Protein AF-A0A850CK44-F1 (afdb_monomer_lite)

Structure (mmCIF, N/CA/C/O backbone):
data_AF-A0A850CK44-F1
#
_entry.id   AF-A0A850CK44-F1
#
loop_
_atom_site.group_PDB
_atom_site.id
_atom_site.type_symbol
_atom_site.label_atom_id
_atom_site.label_alt_id
_atom_site.label_comp_id
_atom_site.label_asym_id
_atom_site.label_entity_id
_atom_site.label_seq_id
_atom_site.pdbx_PDB_ins_code
_atom_site.Cartn_x
_atom_site.Cartn_y
_atom_site.Cartn_z
_atom_site.occupancy
_atom_site.B_iso_or_equiv
_atom_site.auth_seq_id
_atom_site.auth_comp_id
_atom_site.auth_asym_id
_atom_site.auth_atom_id
_atom_site.pdbx_PDB_model_num
ATOM 1 N N . MET A 1 1 ? -33.780 -83.696 42.762 1.00 42.25 1 MET A N 1
ATOM 2 C CA . MET A 1 1 ? -32.459 -84.107 43.289 1.00 42.25 1 MET A CA 1
ATOM 3 C C . MET A 1 1 ? -31.462 -82.994 42.992 1.00 42.25 1 MET A C 1
ATOM 5 O O . MET A 1 1 ? -31.655 -82.286 42.017 1.00 42.25 1 MET A O 1
ATOM 9 N N . LYS A 1 2 ? -30.502 -82.817 43.909 1.00 58.75 2 LYS A N 1
ATOM 10 C CA . LYS A 1 2 ? -29.314 -81.936 43.914 1.00 58.75 2 LYS A CA 1
ATOM 11 C C . LYS A 1 2 ? -28.851 -81.480 42.506 1.00 58.75 2 LYS A C 1
ATOM 13 O O . LYS A 1 2 ? -28.771 -82.305 41.610 1.00 58.75 2 LYS A O 1
ATOM 18 N N . SER 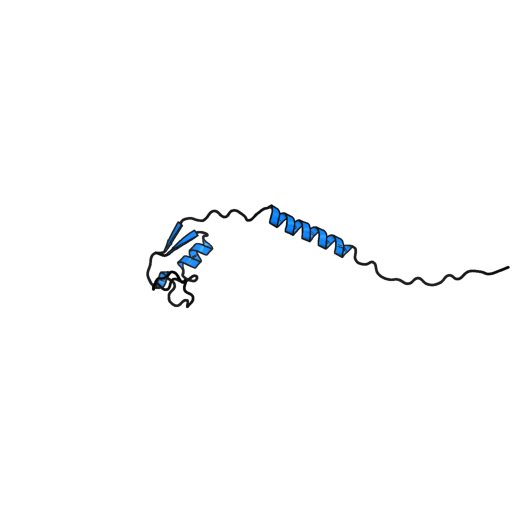A 1 3 ? -28.485 -80.216 42.282 1.00 40.19 3 SER A N 1
ATOM 19 C CA . SER A 1 3 ? -27.144 -79.761 42.671 1.00 40.19 3 SER A CA 1
ATOM 20 C C . SER A 1 3 ? -26.927 -78.244 42.628 1.00 40.19 3 SER A C 1
ATOM 22 O O . SER A 1 3 ? -27.590 -77.494 41.925 1.00 40.19 3 SER A O 1
ATOM 24 N N . LYS A 1 4 ? -25.952 -77.886 43.463 1.00 45.12 4 LYS A N 1
ATOM 25 C CA . LYS A 1 4 ? -25.382 -76.608 43.906 1.00 45.12 4 LYS A CA 1
ATOM 26 C C . LYS A 1 4 ? -24.667 -75.782 42.800 1.00 45.12 4 LYS A C 1
ATOM 28 O O . LYS A 1 4 ? -24.573 -76.246 41.670 1.00 45.12 4 LYS A O 1
ATOM 33 N N . PRO A 1 5 ? -24.188 -74.558 43.126 1.00 64.38 5 PRO A N 1
ATOM 34 C CA . PRO A 1 5 ? -23.999 -73.444 42.198 1.00 64.38 5 PRO A CA 1
ATOM 35 C C . PRO A 1 5 ? -22.601 -73.406 41.571 1.00 64.38 5 PRO A C 1
ATOM 37 O O . PRO A 1 5 ? -21.643 -73.926 42.137 1.00 64.38 5 PRO A O 1
ATOM 40 N N . VAL A 1 6 ? -22.467 -72.674 40.465 1.00 56.81 6 VAL A N 1
ATOM 41 C CA . VAL A 1 6 ? -21.177 -72.162 39.990 1.00 56.81 6 VAL A CA 1
ATOM 42 C C . VAL A 1 6 ? -21.218 -70.642 40.054 1.00 56.81 6 VAL A C 1
ATOM 44 O O . VAL A 1 6 ? -22.008 -69.980 39.387 1.00 56.81 6 VAL A O 1
ATOM 47 N N . ARG A 1 7 ? -20.361 -70.097 40.912 1.00 60.56 7 ARG A N 1
ATOM 48 C CA . ARG A 1 7 ? -19.957 -68.697 40.922 1.00 60.56 7 ARG A CA 1
ATOM 49 C C . ARG A 1 7 ? -18.558 -68.699 40.325 1.00 60.56 7 ARG A C 1
ATOM 51 O O . ARG A 1 7 ? -17.687 -69.322 40.918 1.00 60.56 7 ARG A O 1
ATOM 58 N N . SER A 1 8 ? -18.333 -68.042 39.192 1.00 47.28 8 SER A N 1
ATOM 59 C CA . SER A 1 8 ? -16.991 -67.544 38.899 1.00 47.28 8 SER A CA 1
ATOM 60 C C . SER A 1 8 ? -16.951 -66.506 37.788 1.00 47.28 8 SER A C 1
ATOM 62 O O . SER A 1 8 ? -17.539 -66.678 36.726 1.00 47.28 8 SER A O 1
ATOM 64 N N . SER A 1 9 ? -16.143 -65.494 38.093 1.00 41.78 9 SER A N 1
ATOM 65 C CA . SER A 1 9 ? -15.320 -64.701 37.184 1.00 41.78 9 SER A CA 1
ATOM 66 C C . SER A 1 9 ? -16.006 -63.666 36.299 1.00 41.78 9 SER A C 1
ATOM 68 O O . SER A 1 9 ? -16.455 -63.923 35.187 1.00 41.78 9 SER A O 1
ATOM 70 N N . SER A 1 10 ? -15.946 -62.432 36.793 1.00 48.66 10 SER A N 1
ATOM 71 C CA . SER A 1 10 ? -16.039 -61.196 36.025 1.00 48.66 10 SER A CA 1
ATOM 72 C C . SER A 1 10 ? -14.986 -61.148 34.906 1.00 48.66 10 SER A C 1
ATOM 74 O O . SER A 1 10 ? -13.812 -61.403 35.180 1.00 48.66 10 SER A O 1
ATOM 76 N N . PRO A 1 11 ? -15.341 -60.681 33.699 1.00 48.25 11 PRO A N 1
ATOM 77 C CA . PRO A 1 11 ? -14.404 -60.009 32.818 1.00 48.25 11 PRO A CA 1
ATOM 78 C C . PRO A 1 11 ? -14.613 -58.494 32.904 1.00 48.25 11 PRO A C 1
ATOM 80 O O . PRO A 1 11 ? -15.655 -57.940 32.555 1.00 48.25 11 PRO A O 1
ATOM 83 N N . THR A 1 12 ? -13.580 -57.814 33.378 1.00 63.78 12 THR A N 1
ATOM 84 C CA . THR A 1 12 ? -13.401 -56.369 33.269 1.00 63.78 12 THR A CA 1
ATOM 85 C C . THR A 1 12 ? -13.194 -56.008 31.796 1.00 63.78 12 THR A C 1
ATOM 87 O O . THR A 1 12 ? -12.205 -56.453 31.216 1.00 63.78 12 THR A O 1
ATOM 90 N N . ARG A 1 13 ? -14.038 -55.161 31.181 1.00 52.47 13 ARG A N 1
ATOM 91 C CA . ARG A 1 13 ? -13.557 -54.297 30.084 1.00 52.47 13 ARG A CA 1
ATOM 92 C C . ARG A 1 13 ? -14.411 -53.059 29.787 1.00 52.47 13 ARG A C 1
ATOM 94 O O . ARG A 1 13 ? -15.533 -53.140 29.310 1.00 52.47 13 ARG A O 1
ATOM 101 N N . SER A 1 14 ? -13.726 -51.937 30.007 1.00 54.47 14 SER A N 1
ATOM 102 C CA . SER A 1 14 ? -13.751 -50.649 29.307 1.00 54.47 14 SER A CA 1
ATOM 103 C C . SER A 1 14 ? -15.044 -49.826 29.278 1.00 54.47 14 SER A C 1
ATOM 105 O O . SER A 1 14 ? -15.903 -50.060 28.429 1.00 54.47 14 SER A O 1
ATOM 107 N N . PRO A 1 15 ? -15.128 -48.735 30.071 1.00 51.25 15 PRO A N 1
ATOM 108 C CA . PRO A 1 15 ? -16.065 -47.669 29.768 1.00 51.25 15 PRO A CA 1
ATOM 109 C C . PRO A 1 15 ? -15.544 -46.935 28.530 1.00 51.25 15 PRO A C 1
ATOM 111 O O . PRO A 1 15 ? -14.584 -46.164 28.601 1.00 51.25 15 PRO A O 1
ATOM 114 N N . VAL A 1 16 ? -16.164 -47.191 27.377 1.00 58.19 16 VAL A N 1
ATOM 115 C CA . VAL A 1 16 ? -16.016 -46.320 26.210 1.00 58.19 16 VAL A CA 1
ATOM 116 C C . VAL A 1 16 ? -16.308 -44.894 26.669 1.00 58.19 16 VAL A C 1
ATOM 118 O O . VAL A 1 16 ? -17.342 -44.587 27.265 1.00 58.19 16 VAL A O 1
ATOM 121 N N . SER A 1 17 ? -15.297 -44.060 26.469 1.00 59.50 17 SER A N 1
ATOM 122 C CA . SER A 1 17 ? -15.153 -42.707 26.972 1.00 59.50 17 SER A CA 1
ATOM 123 C C . SER A 1 17 ? -16.371 -41.835 26.650 1.00 59.50 17 SER A C 1
ATOM 125 O O . SER A 1 17 ? -16.479 -41.259 25.569 1.00 59.50 17 SER A O 1
ATOM 127 N N . ARG A 1 18 ? -17.254 -41.641 27.638 1.00 56.09 18 ARG A N 1
ATOM 128 C CA . ARG A 1 18 ? -18.304 -40.601 27.620 1.00 56.09 18 ARG A CA 1
ATOM 129 C C . ARG A 1 18 ? -17.740 -39.184 27.422 1.00 56.09 18 ARG A C 1
ATOM 131 O O . ARG A 1 18 ? -18.491 -38.272 27.093 1.00 56.09 18 ARG A O 1
ATOM 138 N N . ARG A 1 19 ? -16.423 -38.989 27.588 1.00 52.94 19 ARG A N 1
ATOM 139 C CA . ARG A 1 19 ? -15.743 -37.705 27.359 1.00 52.94 19 ARG A CA 1
ATOM 140 C C . ARG A 1 19 ? -15.630 -37.337 25.877 1.00 52.94 19 ARG A C 1
ATOM 142 O O . ARG A 1 19 ? -15.543 -36.154 25.575 1.00 52.94 19 ARG A O 1
ATOM 149 N N . ALA A 1 20 ? -15.679 -38.307 24.961 1.00 50.75 20 ALA A N 1
ATOM 150 C CA . ALA A 1 20 ? -15.608 -38.029 23.524 1.00 50.75 20 ALA A CA 1
ATOM 151 C C . ALA A 1 20 ? -16.885 -37.353 22.987 1.00 50.75 20 ALA A C 1
ATOM 153 O O . ALA A 1 20 ? -16.815 -36.533 22.077 1.00 50.75 20 ALA A O 1
ATOM 154 N N . VAL A 1 21 ? -18.047 -37.637 23.585 1.00 53.62 21 VAL A N 1
ATOM 155 C CA . VAL A 1 21 ? -19.334 -37.065 23.149 1.00 53.62 21 VAL A CA 1
ATOM 156 C C . VAL A 1 21 ? -19.480 -35.602 23.587 1.00 53.62 21 VAL A C 1
ATOM 158 O O . VAL A 1 21 ? -19.989 -34.778 22.833 1.00 53.62 21 VAL A O 1
ATOM 161 N N . ALA A 1 22 ? -18.970 -35.246 24.770 1.00 51.53 22 ALA A N 1
ATOM 162 C CA . ALA A 1 22 ? -19.032 -33.875 25.279 1.00 51.53 22 ALA A CA 1
ATOM 163 C C . ALA A 1 22 ? -18.144 -32.892 24.489 1.00 51.53 22 ALA A C 1
ATOM 165 O O . ALA A 1 22 ? -18.505 -31.728 24.361 1.00 51.53 22 ALA A O 1
ATOM 166 N N . ALA A 1 23 ? -17.021 -33.356 23.925 1.00 54.69 23 ALA A N 1
ATOM 167 C CA . ALA A 1 23 ? -16.120 -32.525 23.120 1.00 54.69 23 ALA A CA 1
ATOM 168 C C . ALA A 1 23 ? -16.657 -32.229 21.703 1.00 54.69 23 ALA A C 1
ATOM 170 O O . ALA A 1 23 ? -16.344 -31.188 21.131 1.00 54.69 23 ALA A O 1
ATOM 171 N N . GLY A 1 24 ? -17.482 -33.118 21.135 1.00 54.16 24 GLY A N 1
ATOM 172 C CA . GLY A 1 24 ? -18.086 -32.911 19.812 1.00 54.16 24 GLY A CA 1
ATOM 173 C C . GLY A 1 24 ? -19.204 -31.862 19.806 1.00 54.16 24 GLY A C 1
ATOM 174 O O . GLY A 1 24 ? -19.340 -31.102 18.849 1.00 54.16 24 GLY A O 1
ATOM 175 N N . LEU A 1 25 ? -19.976 -31.777 20.896 1.00 57.84 25 LEU A N 1
ATOM 176 C CA . LEU A 1 25 ? -21.093 -30.835 21.036 1.00 57.84 25 LEU A CA 1
ATOM 177 C C . LEU A 1 25 ? -20.632 -29.380 21.215 1.00 57.84 25 LEU A C 1
ATOM 179 O O . LEU A 1 25 ? -21.213 -28.484 20.609 1.00 57.84 25 LEU A O 1
ATOM 183 N N . THR A 1 26 ? -19.567 -29.126 21.981 1.00 59.84 26 THR A N 1
ATOM 184 C CA . THR A 1 26 ? -18.988 -27.775 22.119 1.00 59.84 26 THR A CA 1
ATOM 185 C C . THR A 1 26 ? -18.335 -27.281 20.830 1.00 59.84 26 THR A C 1
ATOM 187 O O . THR A 1 26 ? -18.443 -26.097 20.513 1.00 59.84 26 THR A O 1
ATOM 190 N N . GLY A 1 27 ? -17.714 -28.174 20.051 1.00 59.91 27 GLY A N 1
ATOM 191 C CA . GLY A 1 27 ? -17.144 -27.829 18.746 1.00 59.91 27 GLY A CA 1
ATOM 192 C C . GLY A 1 27 ? -18.198 -27.375 17.731 1.00 59.91 27 GLY A C 1
ATOM 193 O O . GLY A 1 27 ? -18.012 -26.356 17.067 1.00 59.91 27 GLY A O 1
ATOM 194 N N . LEU A 1 28 ? -19.335 -28.079 17.648 1.00 61.19 28 LEU A N 1
ATOM 195 C CA . LEU A 1 28 ? -20.412 -27.737 16.708 1.00 61.19 28 LEU A CA 1
ATOM 196 C C . LEU A 1 28 ? -21.069 -26.382 17.021 1.00 61.19 28 LEU A C 1
ATOM 198 O O . LEU A 1 28 ? -21.366 -25.616 16.106 1.00 61.19 28 LEU A O 1
ATOM 202 N N . VAL A 1 29 ? -21.269 -26.070 18.307 1.00 67.56 29 VAL A N 1
ATOM 203 C CA . VAL A 1 29 ? -21.848 -24.786 18.743 1.00 67.56 29 VAL A CA 1
ATOM 204 C C . VAL A 1 29 ? -20.898 -23.623 18.447 1.00 67.56 29 VAL A C 1
ATOM 206 O O . VAL A 1 29 ? -21.349 -22.575 17.990 1.00 67.56 29 VAL A O 1
ATOM 209 N N . GLY A 1 30 ? -19.587 -23.809 18.639 1.00 69.75 30 GLY A N 1
ATOM 210 C CA . GLY A 1 30 ? -18.587 -22.780 18.336 1.00 69.75 30 GLY A CA 1
ATOM 211 C C . GLY A 1 30 ? -18.530 -22.409 16.850 1.00 69.75 30 GLY A C 1
ATOM 212 O O . GLY A 1 30 ? -18.513 -21.227 16.509 1.00 69.75 30 GLY A O 1
ATOM 213 N N . VAL A 1 31 ? -18.570 -23.404 15.957 1.00 70.81 31 VAL A N 1
ATOM 214 C CA . VAL A 1 31 ? -18.590 -23.170 14.500 1.00 70.81 31 VAL A CA 1
ATOM 215 C C . VAL A 1 31 ? -19.916 -22.543 14.056 1.00 70.81 31 VAL A C 1
ATOM 217 O O . VAL A 1 31 ? -19.915 -21.609 13.256 1.00 70.81 31 VAL A O 1
ATOM 220 N N . GLY A 1 32 ? -21.045 -23.002 14.610 1.00 72.31 32 GLY A N 1
ATOM 221 C CA . GLY A 1 32 ? -22.363 -22.425 14.331 1.00 72.31 32 GLY A CA 1
ATOM 222 C C . GLY A 1 32 ? -22.478 -20.957 14.754 1.00 72.31 32 GLY A C 1
ATOM 223 O O . GLY A 1 32 ? -23.009 -20.144 14.002 1.00 72.31 32 GLY A O 1
ATOM 224 N N . ALA A 1 33 ? -21.923 -20.593 15.914 1.00 71.69 33 ALA A N 1
ATOM 225 C CA . ALA A 1 33 ? -21.903 -19.211 16.390 1.00 71.69 33 ALA A CA 1
ATOM 226 C C . ALA A 1 33 ? -21.051 -18.298 15.491 1.00 71.69 33 ALA A C 1
ATOM 228 O O . ALA A 1 33 ? -21.488 -17.201 15.156 1.00 71.69 33 ALA A O 1
ATOM 229 N N . ALA A 1 34 ? -19.878 -18.754 15.040 1.00 70.31 34 ALA A N 1
ATOM 230 C CA . ALA A 1 34 ? -19.025 -17.974 14.139 1.00 70.31 34 ALA A CA 1
ATOM 231 C C . ALA A 1 34 ? -19.694 -17.693 12.780 1.00 70.31 34 ALA A C 1
ATOM 233 O O . ALA A 1 34 ? -19.558 -16.600 12.238 1.00 70.31 34 ALA A O 1
ATOM 234 N N . LEU A 1 35 ? -20.454 -18.656 12.250 1.00 72.81 35 LEU A N 1
ATOM 235 C CA . LEU A 1 35 ? -21.212 -18.488 11.006 1.00 72.81 35 LEU A CA 1
ATOM 236 C C . LEU A 1 35 ? -22.442 -17.580 11.186 1.00 72.81 35 LEU A C 1
ATOM 238 O O . LEU A 1 35 ? -22.782 -16.832 10.274 1.00 72.81 35 LEU A O 1
ATOM 242 N N . ALA A 1 36 ? -23.093 -17.620 12.355 1.00 76.56 36 ALA A N 1
ATOM 243 C CA . ALA A 1 36 ? -24.278 -16.811 12.653 1.00 76.56 36 ALA A CA 1
ATOM 244 C C . ALA A 1 36 ? -23.966 -15.323 12.890 1.00 76.56 36 ALA A C 1
ATOM 246 O O . ALA A 1 36 ? -24.811 -14.473 12.621 1.00 76.56 36 ALA A O 1
ATOM 247 N N . LEU A 1 37 ? -22.763 -15.002 13.379 1.00 76.94 37 LEU A N 1
ATOM 248 C CA . LEU A 1 37 ? -22.333 -13.623 13.642 1.00 76.94 37 LEU A CA 1
ATOM 249 C C . LEU A 1 37 ? -21.984 -12.840 12.363 1.00 76.94 37 LEU A C 1
ATOM 251 O O . LEU A 1 37 ? -21.872 -11.617 12.418 1.00 76.94 37 LEU A O 1
ATOM 255 N N . GLY A 1 38 ? -21.854 -13.519 11.218 1.00 69.56 38 GLY A N 1
ATOM 256 C CA . GLY A 1 38 ? -21.440 -12.905 9.958 1.00 69.56 38 GLY A CA 1
ATOM 257 C C . GLY A 1 38 ? -19.989 -12.410 9.984 1.00 69.56 38 GLY A C 1
ATOM 258 O O . GLY A 1 38 ? -19.331 -12.342 11.022 1.00 69.56 38 GLY A O 1
ATOM 259 N N . SER A 1 39 ? -19.448 -12.080 8.811 1.00 75.81 39 SER A N 1
ATOM 260 C CA . SER A 1 39 ? -18.146 -11.414 8.733 1.00 75.81 39 SER A CA 1
ATOM 261 C C . SER A 1 39 ? -18.269 -10.005 9.326 1.00 75.81 39 SER A C 1
ATOM 263 O O . SER A 1 39 ? -19.231 -9.311 8.986 1.00 75.81 39 SER A O 1
ATOM 265 N N . PRO A 1 40 ? -17.326 -9.543 10.173 1.00 73.12 40 PRO A N 1
ATOM 266 C CA . PRO A 1 40 ? -17.334 -8.156 10.618 1.00 73.12 40 PRO A CA 1
ATOM 267 C C . PRO A 1 40 ? -17.317 -7.243 9.388 1.00 73.12 40 PRO A C 1
ATOM 269 O O . PRO A 1 40 ? -16.476 -7.399 8.501 1.00 73.12 40 PRO A O 1
ATOM 272 N N . ALA A 1 41 ? -18.268 -6.310 9.320 1.00 70.31 41 ALA A N 1
ATOM 273 C CA . ALA A 1 41 ? -18.320 -5.325 8.251 1.00 70.31 41 ALA A CA 1
ATOM 274 C C . ALA A 1 41 ? -17.140 -4.357 8.420 1.00 70.31 41 ALA A C 1
ATOM 276 O O . ALA A 1 41 ? -17.188 -3.431 9.228 1.00 70.31 41 ALA A O 1
ATOM 277 N N . ALA A 1 42 ? -16.056 -4.601 7.685 1.00 69.69 42 ALA A N 1
ATOM 278 C CA . ALA A 1 42 ? -14.941 -3.673 7.604 1.00 69.69 42 ALA A CA 1
ATOM 279 C C . ALA A 1 42 ? -15.347 -2.501 6.703 1.00 69.69 42 ALA A C 1
ATOM 281 O O . ALA A 1 42 ? -15.598 -2.682 5.510 1.00 69.69 42 ALA A O 1
ATOM 282 N N . ALA A 1 43 ? -15.425 -1.297 7.271 1.00 70.06 43 ALA A N 1
ATOM 283 C CA . ALA A 1 43 ? -15.508 -0.091 6.461 1.00 70.06 43 ALA A CA 1
ATOM 284 C C . ALA A 1 43 ? -14.219 0.015 5.637 1.00 70.06 43 ALA A C 1
ATOM 286 O O . ALA A 1 43 ? -13.126 -0.110 6.193 1.00 70.06 43 ALA A O 1
ATOM 287 N N . ALA A 1 44 ? -14.343 0.229 4.325 1.00 71.94 44 ALA A N 1
ATOM 288 C CA . ALA A 1 44 ? -13.184 0.550 3.504 1.00 71.94 44 ALA A CA 1
ATOM 289 C C . ALA A 1 44 ? -12.505 1.778 4.121 1.00 71.94 44 ALA A C 1
ATOM 291 O O . ALA A 1 44 ? -13.163 2.803 4.325 1.00 71.94 44 ALA A O 1
ATOM 292 N N . GLY A 1 45 ? -11.223 1.661 4.477 1.00 80.94 45 GLY A N 1
ATOM 293 C CA . GLY A 1 45 ? -10.496 2.806 5.004 1.00 80.94 45 GLY A CA 1
ATOM 294 C C . GLY A 1 45 ? -10.386 3.912 3.964 1.00 80.94 45 GLY A C 1
ATOM 295 O O . GLY A 1 45 ? -10.774 3.757 2.802 1.00 80.94 45 GLY A O 1
ATOM 296 N N . GLY A 1 46 ? -9.859 5.054 4.404 1.00 92.75 46 GLY A N 1
ATOM 297 C CA . GLY A 1 46 ? -9.725 6.236 3.561 1.00 92.75 46 GLY A CA 1
ATOM 298 C C . GLY A 1 46 ? -9.087 5.919 2.206 1.00 92.75 46 GLY A C 1
ATOM 299 O O . GLY A 1 46 ? -8.234 5.035 2.084 1.00 92.75 46 GLY A O 1
ATOM 300 N N . SER A 1 47 ? -9.516 6.644 1.174 1.00 94.31 47 SER A N 1
ATOM 301 C CA . SER A 1 47 ? -8.907 6.537 -0.148 1.00 94.31 47 SER A CA 1
ATOM 302 C C . SER A 1 47 ? -7.451 6.982 -0.077 1.00 94.31 47 SER A C 1
ATOM 304 O O . SER A 1 47 ? -7.153 8.087 0.372 1.00 94.31 47 SER A O 1
ATOM 306 N N . TYR A 1 48 ? -6.553 6.131 -0.555 1.00 94.31 48 TYR A N 1
ATOM 307 C CA . TYR A 1 48 ? -5.127 6.395 -0.577 1.00 94.31 48 TYR A CA 1
ATOM 308 C C . TYR A 1 48 ? -4.624 6.337 -2.013 1.00 94.31 48 TYR A C 1
ATOM 310 O O . TYR A 1 48 ? -4.738 5.318 -2.690 1.00 94.31 48 TYR A O 1
ATOM 318 N N . VAL A 1 49 ? -4.093 7.457 -2.496 1.00 95.75 49 VAL A N 1
ATOM 319 C CA . VAL A 1 49 ? -3.568 7.567 -3.855 1.00 95.75 49 VAL A CA 1
ATOM 320 C C . VAL A 1 49 ? -2.050 7.590 -3.788 1.00 95.75 49 VAL A C 1
ATOM 322 O O . VAL A 1 49 ? -1.468 8.531 -3.251 1.00 95.75 49 VAL A O 1
ATOM 325 N N . ALA A 1 50 ? -1.416 6.565 -4.351 1.00 95.06 50 ALA A N 1
ATOM 326 C CA . ALA A 1 50 ? 0.033 6.488 -4.444 1.00 95.06 50 ALA A CA 1
ATOM 327 C C . ALA A 1 50 ? 0.503 7.077 -5.777 1.00 95.06 50 ALA A C 1
ATOM 329 O O . ALA A 1 50 ? 0.233 6.521 -6.845 1.00 95.06 50 ALA A O 1
ATOM 330 N N . LEU A 1 51 ? 1.202 8.207 -5.687 1.00 95.19 51 LEU A N 1
ATOM 331 C CA . LEU A 1 51 ? 1.916 8.859 -6.783 1.00 95.19 51 LEU A CA 1
ATOM 332 C C . LEU A 1 51 ? 3.415 8.657 -6.572 1.00 95.19 51 LEU A C 1
ATOM 334 O O . LEU A 1 51 ? 3.882 8.696 -5.434 1.00 95.19 51 LEU A O 1
ATOM 338 N N . GLY A 1 52 ? 4.166 8.481 -7.655 1.00 94.38 52 GLY A N 1
ATOM 339 C CA . GLY A 1 52 ? 5.619 8.394 -7.575 1.00 94.38 52 GLY A CA 1
ATOM 340 C C . GLY A 1 52 ? 6.252 7.768 -8.806 1.00 94.38 52 GLY A C 1
ATOM 341 O O . GLY A 1 52 ? 5.608 7.583 -9.839 1.00 94.38 52 GLY A O 1
ATOM 342 N N . ASP A 1 53 ? 7.532 7.453 -8.674 1.00 94.38 53 ASP A N 1
ATOM 343 C CA . ASP 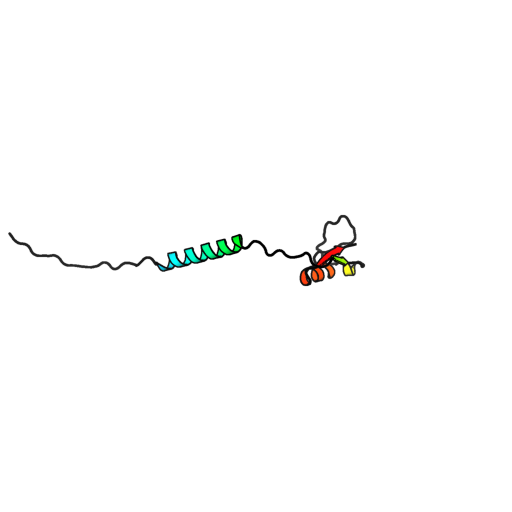A 1 53 ? 8.341 6.797 -9.689 1.00 94.38 53 ASP A CA 1
ATOM 344 C C . ASP A 1 53 ? 8.532 5.295 -9.379 1.00 94.38 53 ASP A C 1
ATOM 346 O O . ASP A 1 53 ? 7.816 4.685 -8.580 1.00 94.38 53 ASP A O 1
ATOM 350 N N . SER A 1 54 ? 9.531 4.696 -10.023 1.00 95.19 54 SER A N 1
ATOM 351 C CA . SER A 1 54 ? 9.974 3.310 -9.852 1.00 95.19 54 SER A CA 1
ATOM 352 C C . SER A 1 54 ? 10.185 2.849 -8.401 1.00 95.19 54 SER A C 1
ATOM 354 O O . SER A 1 54 ? 9.977 1.667 -8.102 1.00 95.19 54 SER A O 1
ATOM 356 N N . TYR A 1 55 ? 10.570 3.754 -7.495 1.00 94.31 55 TYR A N 1
ATOM 357 C CA . TYR A 1 55 ? 10.719 3.450 -6.070 1.00 94.31 55 TYR A CA 1
ATOM 358 C C . TYR A 1 55 ? 9.368 3.193 -5.400 1.00 94.31 55 TYR A C 1
ATOM 360 O O . TYR A 1 55 ? 9.220 2.247 -4.626 1.00 94.31 55 TYR A O 1
ATOM 368 N N . SER A 1 56 ? 8.362 4.000 -5.733 1.00 95.62 56 SER A N 1
ATOM 369 C CA . SER A 1 56 ? 7.010 3.865 -5.190 1.00 95.62 56 SER A CA 1
ATOM 370 C C . SER A 1 56 ? 6.239 2.713 -5.826 1.00 95.62 56 SER A C 1
ATOM 372 O O . SER A 1 56 ? 5.392 2.122 -5.160 1.00 95.62 56 SER A O 1
ATOM 374 N N . SER A 1 57 ? 6.517 2.366 -7.088 1.00 95.19 57 SER A N 1
ATOM 375 C CA . SER A 1 57 ? 5.853 1.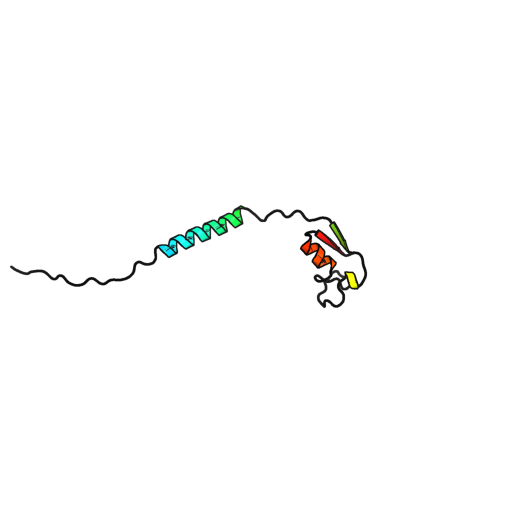241 -7.758 1.00 95.19 57 SER A CA 1
ATOM 376 C C . SER A 1 57 ? 6.384 -0.129 -7.322 1.00 95.19 57 SER A C 1
ATOM 378 O O . SER A 1 57 ? 5.708 -1.134 -7.530 1.00 95.19 57 SER A O 1
ATOM 380 N N . GLY A 1 58 ? 7.545 -0.184 -6.661 1.00 96.06 58 GLY A N 1
ATOM 381 C CA . GLY A 1 58 ? 8.147 -1.435 -6.201 1.00 96.06 58 GLY A CA 1
ATOM 382 C C . GLY A 1 58 ? 8.919 -2.165 -7.298 1.00 96.06 58 GLY A C 1
ATOM 383 O O . GLY A 1 58 ? 8.922 -3.399 -7.336 1.00 96.06 58 GLY A O 1
ATOM 384 N N . THR A 1 59 ? 9.581 -1.430 -8.196 1.00 95.75 59 THR A N 1
ATOM 385 C CA . THR A 1 59 ? 10.532 -2.033 -9.143 1.00 95.75 59 THR A CA 1
ATOM 386 C C . THR A 1 59 ? 11.604 -2.845 -8.408 1.00 95.75 59 THR A C 1
ATOM 388 O O . THR A 1 59 ? 12.098 -2.462 -7.351 1.00 95.75 59 THR A O 1
ATOM 391 N N . GLY A 1 60 ? 11.945 -4.018 -8.944 1.00 95.06 60 GLY A N 1
ATOM 392 C CA . GLY A 1 60 ? 12.923 -4.932 -8.342 1.00 95.06 60 GLY A CA 1
ATOM 393 C C . GLY A 1 60 ? 12.340 -5.970 -7.374 1.00 95.06 60 GLY A C 1
ATOM 394 O O . GLY A 1 60 ? 13.040 -6.923 -7.031 1.00 95.06 60 GLY A O 1
ATOM 395 N N . THR A 1 61 ? 11.058 -5.867 -7.008 1.00 95.50 61 THR A N 1
ATOM 396 C CA . THR A 1 61 ? 10.345 -6.859 -6.168 1.00 95.50 61 THR A CA 1
ATOM 397 C C . THR A 1 61 ? 10.061 -8.185 -6.879 1.00 95.50 61 THR A C 1
ATOM 399 O O . THR A 1 61 ? 9.808 -9.188 -6.217 1.00 95.50 61 THR A O 1
ATOM 402 N N . ARG A 1 62 ? 10.118 -8.212 -8.221 1.00 95.06 62 ARG A N 1
ATOM 403 C CA . ARG A 1 62 ? 9.900 -9.398 -9.084 1.00 95.06 62 ARG A CA 1
ATOM 404 C C . ARG A 1 62 ? 8.486 -9.991 -9.030 1.00 95.06 62 ARG A C 1
ATOM 406 O O . ARG A 1 62 ? 8.252 -11.029 -9.640 1.00 95.06 62 ARG A O 1
ATOM 413 N N . ALA A 1 63 ? 7.547 -9.330 -8.360 1.00 94.88 63 ALA A N 1
ATOM 414 C CA . ALA A 1 63 ? 6.135 -9.692 -8.361 1.00 94.88 63 ALA A CA 1
ATOM 415 C C . ALA A 1 63 ? 5.317 -8.456 -8.723 1.00 94.88 63 ALA A C 1
ATOM 417 O O . ALA A 1 63 ? 5.182 -7.542 -7.911 1.00 94.88 63 ALA A O 1
ATOM 418 N N . TYR A 1 64 ? 4.795 -8.425 -9.946 1.00 95.31 64 TYR A N 1
ATOM 419 C CA . TYR A 1 64 ? 4.095 -7.266 -10.486 1.00 95.31 64 TYR A CA 1
ATOM 420 C C . TYR A 1 64 ? 2.635 -7.595 -10.775 1.00 95.31 64 TYR A C 1
ATOM 422 O O . TYR A 1 64 ? 2.307 -8.706 -11.193 1.00 95.31 64 TYR A O 1
ATOM 430 N N . ILE A 1 65 ? 1.763 -6.620 -10.544 1.00 93.94 65 ILE A N 1
ATOM 431 C CA . ILE A 1 65 ? 0.358 -6.701 -10.933 1.00 93.94 65 ILE A CA 1
ATOM 432 C C . ILE A 1 65 ? 0.237 -6.522 -12.445 1.00 93.94 65 ILE A C 1
ATOM 434 O O . ILE A 1 65 ? 0.957 -5.740 -13.059 1.00 93.94 65 ILE A O 1
ATOM 438 N N . SER A 1 66 ? -0.686 -7.269 -13.050 1.00 92.31 66 SER A N 1
ATOM 439 C CA . SER A 1 66 ? -1.015 -7.135 -14.468 1.00 92.31 66 SER A CA 1
ATOM 440 C C . SER A 1 66 ? -2.071 -6.042 -14.636 1.00 92.31 66 SER A C 1
ATOM 442 O O . SER A 1 66 ? -3.249 -6.324 -14.833 1.00 92.31 66 SER A O 1
ATOM 444 N N . ASP A 1 67 ? -1.657 -4.781 -14.489 1.00 89.12 67 ASP A N 1
ATOM 445 C CA . ASP A 1 67 ? -2.537 -3.611 -14.619 1.00 89.12 67 ASP A CA 1
ATOM 446 C C . ASP A 1 67 ? -2.505 -2.979 -16.023 1.00 89.12 67 ASP A C 1
ATOM 448 O O . ASP A 1 67 ? -3.053 -1.902 -16.238 1.00 89.12 67 ASP A O 1
ATOM 452 N N . GLY A 1 68 ? -1.870 -3.648 -16.993 1.00 89.38 68 GLY A N 1
ATOM 453 C CA . GLY A 1 68 ? -1.761 -3.173 -18.377 1.00 89.38 68 GLY A CA 1
ATOM 454 C C . GLY A 1 68 ? -0.792 -2.001 -18.565 1.00 89.38 68 GLY A C 1
ATOM 455 O O . GLY A 1 68 ? -0.737 -1.430 -19.652 1.00 89.38 68 GLY A O 1
ATOM 456 N N . THR A 1 69 ? -0.019 -1.648 -17.534 1.00 89.19 69 THR A N 1
ATOM 457 C CA . THR A 1 69 ? 0.975 -0.571 -17.582 1.00 89.19 69 THR A CA 1
ATOM 458 C C . THR A 1 69 ? 2.401 -1.121 -17.578 1.00 89.19 69 THR A C 1
ATOM 460 O O . THR A 1 69 ? 2.665 -2.246 -17.156 1.00 89.19 69 THR A O 1
ATOM 463 N N . SER A 1 70 ? 3.360 -0.307 -18.025 1.00 92.31 70 SER A N 1
ATOM 464 C CA . SER A 1 70 ? 4.794 -0.607 -17.913 1.00 92.31 70 SER A CA 1
ATOM 465 C C . SER A 1 70 ? 5.399 -0.160 -16.574 1.00 92.31 70 SER A C 1
ATOM 467 O O . SER A 1 70 ? 6.611 -0.255 -16.388 1.00 92.31 70 SER A O 1
ATOM 469 N N . CYS A 1 71 ? 4.588 0.344 -15.636 1.00 92.69 71 CYS A N 1
ATOM 470 C CA . CYS A 1 71 ? 5.051 0.954 -14.385 1.00 92.69 71 CYS A CA 1
ATOM 471 C C . CYS A 1 71 ? 5.599 -0.056 -13.363 1.00 92.69 71 CYS A C 1
ATOM 473 O O . CYS A 1 71 ? 6.109 0.366 -12.324 1.00 92.69 71 CYS A O 1
ATOM 475 N N . GLN A 1 72 ? 5.520 -1.364 -13.651 1.00 94.94 72 GLN A N 1
ATOM 476 C CA . GLN A 1 72 ? 6.015 -2.441 -12.782 1.00 94.94 72 GLN A CA 1
ATOM 477 C C . GLN A 1 72 ? 5.482 -2.304 -11.349 1.00 94.94 72 GLN A C 1
ATOM 479 O O . GLN A 1 72 ? 6.233 -2.368 -10.377 1.00 94.94 72 GLN A O 1
ATOM 484 N N . ARG A 1 73 ? 4.174 -2.062 -11.215 1.00 96.31 73 ARG A N 1
ATOM 485 C CA . ARG A 1 7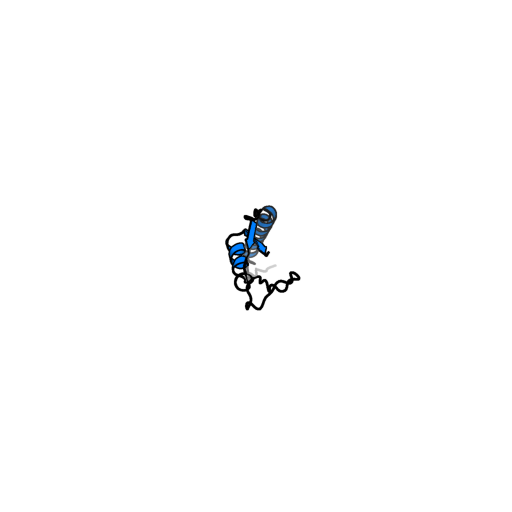3 ? 3.543 -1.923 -9.903 1.00 96.31 73 ARG A CA 1
ATOM 486 C C . ARG A 1 73 ? 3.536 -3.268 -9.197 1.00 96.31 73 ARG A C 1
ATOM 488 O O . ARG A 1 73 ? 3.195 -4.280 -9.801 1.00 96.31 73 ARG A O 1
ATOM 495 N N . SER A 1 74 ? 3.921 -3.287 -7.930 1.00 95.62 74 SER A N 1
ATOM 496 C CA . SER A 1 74 ? 4.030 -4.502 -7.129 1.00 95.62 74 SER A CA 1
ATOM 497 C C . SER A 1 74 ? 3.058 -4.507 -5.962 1.00 95.62 74 SER A C 1
ATOM 499 O O . SER A 1 74 ? 2.823 -3.480 -5.337 1.00 95.62 74 SER A O 1
ATOM 501 N N . VAL A 1 75 ? 2.579 -5.698 -5.603 1.00 95.69 75 VAL A N 1
ATOM 502 C CA . VAL A 1 75 ? 1.869 -5.947 -4.336 1.00 95.69 75 VAL A CA 1
ATOM 503 C C . VAL A 1 75 ? 2.779 -5.826 -3.107 1.00 95.69 75 VAL A C 1
ATOM 505 O O . VAL A 1 75 ? 2.288 -5.725 -1.988 1.00 95.69 75 VAL A O 1
ATOM 508 N N . TYR A 1 76 ? 4.099 -5.823 -3.312 1.00 96.50 76 TYR A N 1
ATOM 509 C CA . TYR A 1 76 ? 5.116 -5.614 -2.278 1.00 96.50 76 TYR A CA 1
ATOM 510 C C . TYR A 1 76 ? 5.749 -4.222 -2.358 1.00 96.50 76 TYR A C 1
ATOM 512 O O . TYR A 1 76 ? 6.790 -3.975 -1.751 1.00 96.50 76 TYR A O 1
ATOM 520 N N . ALA A 1 77 ? 5.148 -3.311 -3.122 1.00 96.69 77 ALA A N 1
ATOM 521 C CA . ALA A 1 77 ? 5.543 -1.917 -3.100 1.00 96.69 77 ALA A CA 1
ATOM 522 C C . ALA A 1 77 ? 5.217 -1.305 -1.732 1.00 96.69 77 ALA A C 1
ATOM 524 O O . ALA A 1 77 ? 4.218 -1.665 -1.107 1.00 96.69 77 ALA A O 1
ATOM 525 N N . TYR A 1 78 ? 6.021 -0.337 -1.295 1.00 95.19 78 TYR A N 1
ATOM 526 C CA . TYR A 1 78 ? 5.794 0.372 -0.034 1.00 95.19 78 TYR A CA 1
ATOM 527 C C . TYR A 1 78 ? 4.337 0.870 0.136 1.00 95.19 78 TYR A C 1
ATOM 529 O O . TYR A 1 78 ? 3.736 0.552 1.161 1.00 95.19 78 TYR A O 1
ATOM 537 N N . PRO A 1 79 ? 3.684 1.494 -0.872 1.00 96.06 79 PRO A N 1
ATOM 538 C CA . PRO A 1 79 ? 2.286 1.913 -0.748 1.00 96.06 79 PRO A CA 1
ATOM 539 C C . PRO A 1 79 ? 1.296 0.760 -0.539 1.00 96.06 79 PRO A C 1
ATOM 541 O O . PRO A 1 79 ? 0.266 0.946 0.104 1.00 96.06 79 PRO A O 1
ATOM 544 N N . SER A 1 80 ? 1.580 -0.430 -1.079 1.00 95.75 80 SER A N 1
ATOM 545 C CA . SER A 1 80 ? 0.747 -1.622 -0.873 1.00 95.75 80 SER A CA 1
ATOM 546 C C . SER A 1 80 ? 0.852 -2.149 0.550 1.00 95.75 80 SER A C 1
ATOM 548 O O . SER A 1 80 ? -0.164 -2.510 1.141 1.00 95.75 80 SER A O 1
ATOM 550 N N . LEU A 1 81 ? 2.061 -2.151 1.111 1.00 96.50 81 LEU A N 1
ATOM 551 C CA . LEU A 1 81 ? 2.303 -2.571 2.490 1.00 96.50 81 LEU A CA 1
ATOM 552 C C . LEU A 1 81 ? 1.668 -1.588 3.482 1.00 96.50 81 LEU A C 1
ATOM 554 O O . LEU A 1 81 ? 0.982 -2.005 4.417 1.00 96.50 81 LEU A O 1
ATOM 558 N N . ASP A 1 82 ? 1.812 -0.291 3.225 1.00 95.50 82 ASP A N 1
ATOM 559 C CA . ASP A 1 82 ? 1.209 0.764 4.034 1.00 95.50 82 ASP A CA 1
ATOM 560 C C . ASP A 1 82 ? -0.314 0.694 3.999 1.00 95.50 82 ASP A C 1
ATOM 562 O O . ASP A 1 82 ? -0.950 0.652 5.049 1.00 95.50 82 ASP A O 1
ATOM 566 N N . ALA A 1 83 ? -0.911 0.597 2.810 1.00 95.69 83 ALA A N 1
ATOM 567 C CA . ALA A 1 83 ? -2.359 0.497 2.682 1.00 95.69 83 ALA A CA 1
ATOM 568 C C . ALA A 1 83 ? -2.921 -0.733 3.404 1.00 95.69 83 ALA A C 1
ATOM 570 O O . ALA A 1 83 ? -3.942 -0.628 4.080 1.00 95.69 83 ALA A O 1
ATOM 571 N N . ALA A 1 84 ? -2.234 -1.875 3.319 1.00 94.31 84 ALA A N 1
ATOM 572 C CA . ALA A 1 84 ? -2.627 -3.083 4.035 1.00 94.31 84 ALA A CA 1
ATOM 573 C C . ALA A 1 84 ? -2.519 -2.915 5.561 1.00 94.31 84 ALA A C 1
ATOM 575 O O . ALA A 1 84 ? -3.424 -3.327 6.283 1.00 94.31 84 ALA A O 1
ATOM 576 N N . SER A 1 85 ? -1.445 -2.289 6.054 1.00 95.38 85 SER A N 1
ATOM 577 C CA . SER A 1 85 ? -1.230 -2.086 7.496 1.00 95.38 85 SER A CA 1
ATOM 578 C C . SER A 1 85 ? -2.173 -1.050 8.114 1.00 95.38 85 SER A C 1
ATOM 580 O O . SER A 1 85 ? -2.587 -1.197 9.263 1.00 95.38 85 SER A O 1
ATOM 582 N N . LEU A 1 86 ? -2.547 -0.028 7.343 1.00 93.94 86 LEU A N 1
ATOM 583 C CA . LEU A 1 86 ? -3.410 1.073 7.772 1.00 93.94 86 LEU A CA 1
ATOM 584 C C . LEU A 1 86 ? -4.889 0.849 7.416 1.00 93.94 86 LEU A C 1
ATOM 586 O O . LEU A 1 86 ? -5.737 1.665 7.772 1.00 93.94 86 LEU A O 1
ATOM 590 N N . GLY A 1 87 ? -5.211 -0.236 6.704 1.00 93.44 87 GLY A N 1
ATOM 591 C CA . GLY A 1 87 ? -6.567 -0.546 6.250 1.00 93.44 87 GLY A CA 1
ATOM 592 C C . GLY A 1 87 ? -7.107 0.418 5.190 1.00 93.44 87 GLY A C 1
ATOM 593 O O . GLY A 1 87 ? -8.317 0.602 5.104 1.00 93.44 87 GLY A O 1
ATOM 594 N N . LEU A 1 88 ? -6.238 1.052 4.401 1.00 94.19 88 LEU A N 1
ATOM 595 C CA . LEU A 1 88 ? -6.598 2.065 3.406 1.00 94.19 88 LEU A CA 1
ATOM 596 C C . LEU A 1 88 ? -6.937 1.448 2.044 1.00 94.19 88 LEU A C 1
ATOM 598 O O . LEU A 1 88 ? -6.379 0.428 1.637 1.00 94.19 88 LEU A O 1
ATOM 602 N N . ALA A 1 89 ? -7.807 2.119 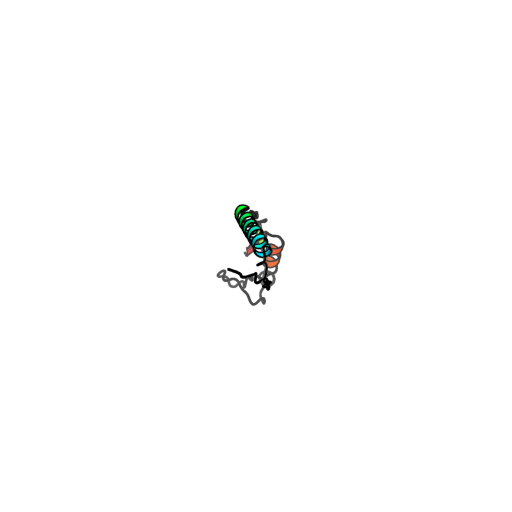1.290 1.00 94.12 89 ALA A N 1
ATOM 603 C CA . ALA A 1 89 ? -8.135 1.734 -0.079 1.00 94.12 89 ALA A CA 1
ATOM 604 C C . ALA A 1 89 ? -7.122 2.340 -1.067 1.00 94.12 89 ALA A C 1
ATOM 606 O O . ALA A 1 89 ? -7.251 3.498 -1.472 1.00 94.12 89 ALA A O 1
ATOM 607 N N . LEU A 1 90 ? -6.106 1.5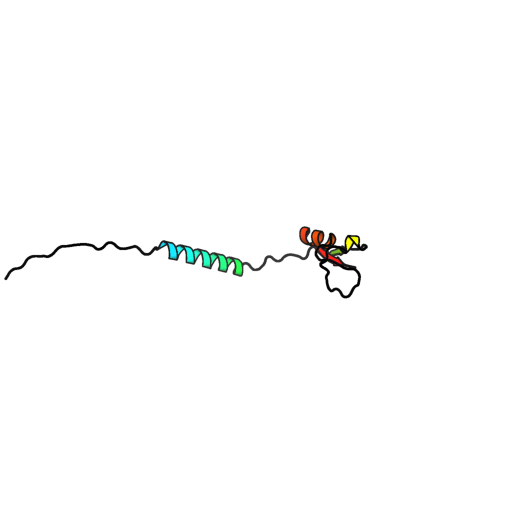59 -1.450 1.00 94.38 90 LEU A N 1
ATOM 608 C CA . LEU A 1 90 ? -5.035 1.993 -2.352 1.00 94.38 90 LEU A CA 1
ATOM 609 C C . LEU A 1 90 ? -5.490 2.112 -3.812 1.00 94.38 90 LEU A C 1
ATOM 611 O O . LEU A 1 90 ? -6.092 1.203 -4.377 1.00 94.38 90 LEU A O 1
ATOM 615 N N . THR A 1 91 ? -5.096 3.206 -4.456 1.00 93.81 91 THR A N 1
ATOM 616 C CA . THR A 1 91 ? -5.142 3.403 -5.905 1.00 93.81 91 THR A CA 1
ATOM 617 C C . THR A 1 91 ? -3.771 3.850 -6.398 1.00 93.81 91 THR A C 1
ATOM 619 O O . THR A 1 91 ? -3.282 4.910 -6.005 1.00 93.81 91 THR A O 1
ATOM 622 N N . PHE A 1 92 ? -3.172 3.077 -7.300 1.00 90.75 92 PHE A N 1
ATOM 623 C CA . PHE A 1 92 ? -2.000 3.527 -8.045 1.00 90.75 92 PHE A CA 1
ATOM 624 C C . PHE A 1 92 ? -2.421 4.426 -9.217 1.00 90.75 92 PHE A C 1
ATOM 626 O O . PHE A 1 92 ? -3.436 4.158 -9.866 1.00 90.75 92 PHE A O 1
ATOM 633 N N . ARG A 1 93 ? -1.654 5.488 -9.488 1.00 87.25 93 ARG A N 1
ATOM 634 C CA . ARG A 1 93 ? -1.898 6.431 -10.595 1.00 87.25 93 ARG A CA 1
ATOM 635 C C . ARG A 1 93 ? -0.777 6.442 -11.607 1.00 87.25 93 ARG A C 1
ATOM 637 O O . ARG A 1 93 ? 0.379 6.189 -11.205 1.00 87.25 93 ARG A O 1
#

Radius of gyration: 32.78 Å; chains: 1; bounding box: 45×93×62 Å

Secondary structure (DSSP, 8-state):
---------PPP-----THHHHHHHHHHHHHHHHHHT-----PPPPEEEE--SHHHHTTTSS-B--SSSSS--BTTSHHHHHHHHHT-EEEE-

Foldseek 3Di:
DDDDDDDDDDDDDDDPDPVVVVVVVVVVVVVVVVVVVDDPPDDQAEADEDDDALLQQVPPPPAADPPVDPRRRHCPGPQNVVCVVVSHHYDYD

Sequence (93 aa):
MKSKPVRSSSPTRSPVSRRAVAAGLTGLVGVGAALALGSPAAAAGGSYVALGDSYSSGTGTRAYISDGTSCQRSVYAYPSLDAASLGLALTFR

pLDDT: mean 78.08, std 18.32, range [40.19, 96.69]